Protein AF-A0A258BW15-F1 (afdb_monomer_lite)

Structure (mmCIF, N/CA/C/O backbone):
data_AF-A0A258BW15-F1
#
_entry.id   AF-A0A258BW15-F1
#
loop_
_atom_site.group_PDB
_atom_site.id
_atom_site.type_symbol
_atom_site.label_atom_id
_atom_site.label_alt_id
_atom_site.label_comp_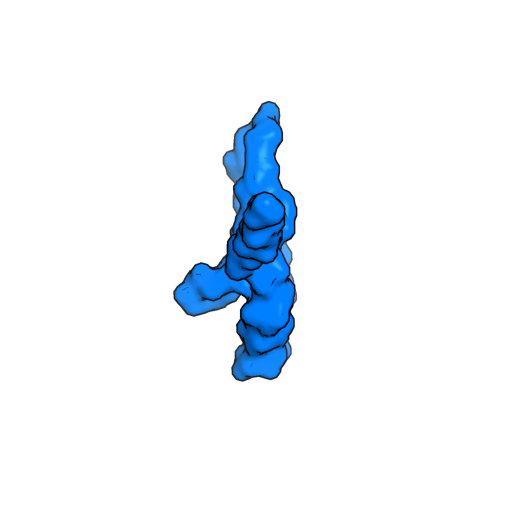id
_atom_site.label_asym_id
_atom_site.label_entity_id
_atom_site.label_seq_id
_atom_site.pdbx_PDB_ins_code
_atom_site.Cartn_x
_atom_site.Cartn_y
_atom_site.Cartn_z
_atom_site.occupancy
_atom_site.B_iso_or_equiv
_atom_site.auth_seq_id
_atom_site.auth_comp_id
_atom_site.auth_asym_id
_atom_site.auth_atom_id
_atom_site.pdbx_PDB_model_num
ATOM 1 N N . MET A 1 1 ? 13.465 4.332 34.599 1.00 36.56 1 MET A N 1
ATOM 2 C CA . MET A 1 1 ? 13.848 4.733 33.231 1.00 36.56 1 MET A CA 1
ATOM 3 C C . MET A 1 1 ? 13.056 3.851 32.289 1.00 36.56 1 MET A C 1
ATOM 5 O O . MET A 1 1 ? 13.299 2.654 32.283 1.00 36.56 1 MET A O 1
ATOM 9 N N . ALA A 1 2 ? 12.026 4.390 31.635 1.00 38.28 2 ALA A N 1
ATOM 10 C CA . ALA A 1 2 ? 11.266 3.624 30.655 1.00 38.28 2 ALA A CA 1
ATOM 11 C C . ALA A 1 2 ? 12.187 3.387 29.457 1.00 38.28 2 ALA A C 1
ATOM 13 O O . ALA A 1 2 ? 12.578 4.340 28.786 1.00 38.28 2 ALA A O 1
ATOM 14 N N . SER A 1 3 ? 12.604 2.142 29.258 1.00 44.47 3 SER A N 1
ATOM 15 C CA . SER A 1 3 ? 13.270 1.720 28.037 1.00 44.47 3 SER A CA 1
ATOM 16 C C . SER A 1 3 ? 12.309 2.015 26.894 1.00 44.47 3 SER A C 1
ATOM 18 O O . SER A 1 3 ? 11.223 1.438 26.841 1.00 44.47 3 SER A O 1
ATOM 20 N N . THR A 1 4 ? 12.663 2.959 26.029 1.00 45.31 4 THR A N 1
ATOM 21 C CA . THR A 1 4 ? 11.934 3.202 24.789 1.00 45.31 4 THR A CA 1
ATOM 22 C C . THR A 1 4 ? 12.180 2.003 23.878 1.00 45.31 4 THR A C 1
ATOM 24 O O . THR A 1 4 ? 13.077 2.021 23.041 1.00 45.31 4 THR A O 1
ATOM 27 N N . ASP A 1 5 ? 11.415 0.936 24.080 1.00 53.00 5 ASP A N 1
ATOM 28 C CA . ASP A 1 5 ? 11.226 -0.111 23.085 1.00 53.00 5 ASP A CA 1
ATOM 29 C C . ASP A 1 5 ? 10.394 0.527 21.967 1.00 53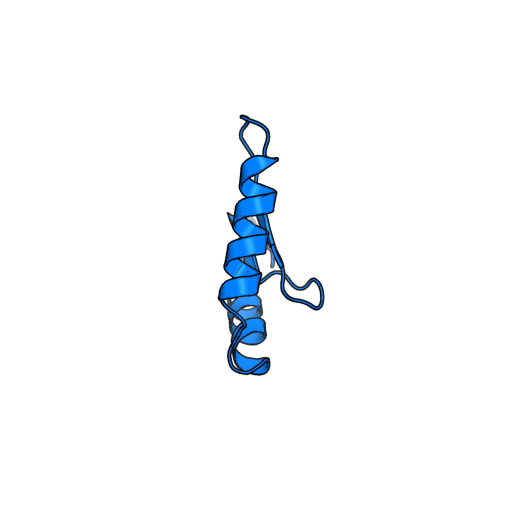.00 5 ASP A C 1
ATOM 31 O O . ASP A 1 5 ? 9.165 0.523 22.006 1.00 53.00 5 ASP A O 1
ATOM 35 N N . LEU A 1 6 ? 11.063 1.244 21.054 1.00 52.47 6 LEU A N 1
ATOM 36 C CA . LEU A 1 6 ? 10.456 1.682 19.800 1.00 52.47 6 LEU A CA 1
ATOM 37 C C . LEU A 1 6 ? 10.041 0.390 19.099 1.00 52.47 6 LEU A C 1
ATOM 39 O O . LEU A 1 6 ? 10.922 -0.350 18.659 1.00 52.47 6 LEU A O 1
ATOM 43 N N . PRO A 1 7 ? 8.741 0.065 19.021 1.00 50.88 7 PRO A N 1
ATOM 44 C CA . PRO A 1 7 ? 8.355 -1.200 18.439 1.00 50.88 7 PRO A CA 1
ATOM 45 C C . PRO A 1 7 ? 8.817 -1.193 16.980 1.00 50.88 7 PRO A C 1
ATOM 47 O O . PRO A 1 7 ? 8.639 -0.188 16.287 1.00 50.88 7 PRO A O 1
ATOM 50 N N . ASP A 1 8 ? 9.296 -2.337 16.486 1.00 56.72 8 ASP A N 1
ATOM 51 C CA . ASP A 1 8 ? 9.556 -2.683 15.066 1.00 56.72 8 ASP A CA 1
ATOM 52 C C . ASP A 1 8 ? 8.373 -2.348 14.108 1.00 56.72 8 ASP A C 1
ATOM 54 O O . ASP A 1 8 ? 8.409 -2.581 12.905 1.00 56.72 8 ASP A O 1
ATOM 58 N N . ARG A 1 9 ? 7.292 -1.768 14.641 1.00 50.09 9 ARG A N 1
ATOM 59 C CA . ARG A 1 9 ? 6.112 -1.199 13.992 1.00 50.09 9 ARG A CA 1
ATOM 60 C C . ARG A 1 9 ? 6.418 -0.130 12.935 1.00 50.09 9 ARG A C 1
ATOM 62 O O . ARG A 1 9 ? 5.629 -0.015 12.004 1.00 50.09 9 ARG A O 1
ATOM 69 N N . PHE A 1 10 ? 7.492 0.650 13.077 1.00 57.03 10 PHE A N 1
ATOM 70 C CA . PHE A 1 10 ? 7.875 1.711 12.125 1.00 57.03 10 PHE A CA 1
ATOM 71 C C . PHE A 1 10 ? 9.173 1.372 11.375 1.00 57.03 10 PHE A C 1
ATOM 73 O O . PHE A 1 10 ? 10.061 2.205 11.227 1.00 57.03 10 PHE A O 1
ATOM 80 N N . ASN A 1 11 ? 9.310 0.123 10.928 1.00 60.81 11 ASN A N 1
ATOM 81 C CA . ASN A 1 11 ? 10.482 -0.327 10.182 1.00 60.81 11 ASN A CA 1
ATOM 82 C C . ASN A 1 11 ? 10.349 -0.017 8.674 1.00 60.81 11 ASN A C 1
ATOM 84 O O . ASN A 1 11 ? 10.022 -0.893 7.872 1.00 60.81 11 ASN A O 1
ATOM 88 N N . GLU A 1 12 ? 10.587 1.245 8.298 1.00 59.62 12 GLU A N 1
ATOM 89 C CA . GLU A 1 12 ? 10.608 1.719 6.899 1.00 59.62 12 GLU A CA 1
ATOM 90 C C . GLU A 1 12 ? 11.643 0.988 6.020 1.00 59.62 12 GLU A C 1
ATOM 92 O O . GLU A 1 12 ? 11.466 0.889 4.805 1.00 59.62 12 GLU A O 1
ATOM 97 N N . GLU A 1 13 ? 12.699 0.419 6.608 1.00 61.72 13 GLU A N 1
ATOM 98 C CA . GLU A 1 13 ? 13.759 -0.268 5.860 1.00 61.72 13 GLU A CA 1
ATOM 99 C C . GLU A 1 13 ? 13.242 -1.527 5.144 1.00 61.72 13 GLU A C 1
ATOM 101 O O . GLU A 1 13 ? 13.644 -1.811 4.010 1.00 61.72 13 GLU A O 1
ATOM 106 N N . LYS A 1 14 ? 12.291 -2.249 5.757 1.00 61.56 14 LYS A N 1
ATOM 107 C CA . LYS A 1 14 ? 11.652 -3.433 5.150 1.00 61.56 14 LYS A CA 1
ATOM 108 C C . LYS A 1 14 ? 10.863 -3.065 3.890 1.00 61.56 14 LYS A C 1
ATOM 110 O O . LYS A 1 14 ? 10.985 -3.745 2.874 1.00 61.56 14 LYS A O 1
ATOM 115 N N . SER A 1 15 ? 10.122 -1.958 3.925 1.00 60.53 15 SER A N 1
ATOM 116 C CA . SER A 1 15 ? 9.354 -1.456 2.779 1.00 60.53 15 SER A CA 1
ATOM 117 C C . SER A 1 15 ? 10.244 -1.135 1.576 1.00 60.53 15 SER A C 1
ATOM 119 O O . SER A 1 15 ? 9.916 -1.482 0.440 1.00 60.53 15 SER A O 1
ATOM 121 N N . VAL A 1 16 ? 11.402 -0.509 1.816 1.00 61.81 16 VAL A N 1
ATOM 122 C CA . VAL A 1 16 ? 12.362 -0.147 0.759 1.00 61.81 16 VAL A CA 1
ATOM 123 C C . VAL A 1 16 ? 13.001 -1.389 0.130 1.00 61.81 16 VAL A C 1
ATOM 125 O O . VAL A 1 16 ? 13.209 -1.430 -1.087 1.00 61.81 16 VAL A O 1
ATOM 128 N N . PHE A 1 17 ? 13.286 -2.420 0.931 1.00 61.56 17 PHE A N 1
ATOM 129 C CA . PHE A 1 17 ? 13.846 -3.681 0.443 1.00 61.56 17 PHE A CA 1
ATOM 130 C C . PHE A 1 17 ? 12.881 -4.420 -0.496 1.00 61.56 17 PHE A C 1
ATOM 132 O O . PHE A 1 17 ? 13.286 -4.871 -1.571 1.00 61.56 17 PHE A O 1
ATOM 139 N N . THR A 1 18 ? 11.597 -4.475 -0.132 1.00 62.72 18 THR A N 1
ATOM 140 C CA . THR A 1 18 ? 10.540 -5.125 -0.919 1.00 62.72 18 THR A CA 1
ATOM 141 C C . THR A 1 18 ? 10.419 -4.541 -2.329 1.00 62.72 18 THR A C 1
ATOM 143 O O . THR A 1 18 ? 10.300 -5.292 -3.295 1.00 62.72 18 THR A O 1
ATOM 146 N N . VAL A 1 19 ? 10.531 -3.217 -2.476 1.00 65.69 19 VAL A N 1
ATOM 147 C CA . VAL A 1 19 ? 10.441 -2.545 -3.784 1.00 65.69 19 VAL A CA 1
ATOM 148 C C . VAL A 1 19 ? 11.717 -2.726 -4.617 1.00 65.69 19 VAL A C 1
ATOM 150 O O . VAL A 1 19 ? 11.639 -2.896 -5.832 1.00 65.69 19 VAL A O 1
ATOM 153 N N . ARG A 1 20 ? 12.906 -2.724 -3.997 1.00 63.94 20 ARG A N 1
ATOM 154 C CA . ARG A 1 20 ? 14.185 -2.835 -4.729 1.00 63.94 20 ARG A CA 1
ATOM 155 C C . ARG A 1 20 ? 14.445 -4.216 -5.339 1.00 63.94 20 ARG A C 1
ATOM 157 O O . ARG A 1 20 ? 15.170 -4.296 -6.326 1.00 63.94 20 ARG A O 1
ATOM 164 N N . GLY A 1 21 ? 13.898 -5.289 -4.766 1.00 60.31 21 GLY A N 1
ATOM 165 C CA . GLY A 1 21 ? 14.204 -6.668 -5.173 1.00 60.31 21 GLY A CA 1
ATOM 166 C C . GLY A 1 21 ? 13.380 -7.232 -6.340 1.00 60.31 21 GLY A C 1
ATOM 167 O O . GLY A 1 21 ? 13.715 -8.306 -6.831 1.00 60.31 21 GLY A O 1
ATOM 168 N N . ALA A 1 22 ? 12.312 -6.551 -6.775 1.00 64.75 22 ALA A N 1
ATOM 169 C CA . ALA A 1 22 ? 11.259 -7.150 -7.609 1.00 64.75 22 ALA A CA 1
ATOM 170 C C . ALA A 1 22 ? 11.277 -6.762 -9.105 1.00 64.75 22 ALA A C 1
ATOM 172 O O . ALA A 1 22 ? 10.440 -7.238 -9.868 1.00 64.75 22 ALA A O 1
ATOM 173 N N . GLY A 1 23 ? 12.222 -5.929 -9.553 1.00 73.62 23 GLY A N 1
ATOM 174 C CA . GLY A 1 23 ? 12.202 -5.369 -10.912 1.00 73.62 23 GLY A CA 1
ATOM 175 C C . GLY A 1 23 ? 11.236 -4.185 -11.046 1.00 73.62 23 GLY A C 1
ATOM 176 O O . GLY A 1 23 ? 10.815 -3.604 -10.047 1.00 73.62 23 GLY A O 1
ATOM 177 N N . MET A 1 24 ? 10.923 -3.772 -12.280 1.00 79.00 24 MET A N 1
ATOM 178 C CA . MET A 1 24 ? 10.040 -2.621 -12.509 1.00 79.00 24 MET A CA 1
ATOM 179 C C . MET A 1 24 ? 8.582 -3.005 -12.192 1.00 79.00 24 MET A C 1
ATOM 181 O O . MET A 1 24 ? 8.084 -3.962 -12.786 1.00 79.00 24 MET A O 1
ATOM 185 N N . PRO A 1 25 ? 7.896 -2.303 -11.271 1.00 79.56 25 PRO A N 1
ATOM 186 C CA . PRO A 1 25 ? 6.534 -2.650 -10.883 1.00 79.56 25 PRO A CA 1
ATOM 187 C C . PRO A 1 25 ? 5.530 -2.328 -11.994 1.00 79.56 25 PRO A C 1
ATOM 189 O O . PRO A 1 25 ? 5.672 -1.336 -12.712 1.00 79.56 25 PRO A O 1
ATOM 192 N N . ASP A 1 26 ? 4.475 -3.136 -12.084 1.00 88.06 26 ASP A N 1
ATOM 193 C CA . ASP A 1 26 ? 3.316 -2.838 -12.923 1.00 88.06 26 ASP A CA 1
ATOM 194 C C . ASP A 1 26 ? 2.457 -1.746 -12.265 1.00 88.06 26 ASP A C 1
ATOM 196 O O . ASP A 1 26 ? 1.703 -1.976 -11.312 1.00 88.06 26 ASP A O 1
ATOM 200 N N . ILE A 1 27 ? 2.601 -0.528 -12.783 1.00 88.50 27 ILE A N 1
ATOM 201 C CA . ILE A 1 27 ? 1.916 0.658 -12.272 1.00 88.50 27 ILE A CA 1
ATOM 202 C C . ILE A 1 27 ? 0.418 0.627 -12.582 1.00 88.50 27 ILE A C 1
ATOM 204 O O . ILE A 1 27 ? -0.377 1.079 -11.756 1.00 88.50 27 ILE A O 1
ATOM 208 N N . GLU A 1 28 ? 0.011 0.097 -13.736 1.00 93.44 28 GLU A N 1
ATOM 209 C CA . GLU A 1 28 ? -1.402 0.068 -14.126 1.00 93.44 28 GLU A CA 1
ATOM 210 C C . GLU A 1 28 ? -2.193 -0.844 -13.188 1.00 93.44 28 GLU A C 1
ATOM 212 O O . GLU A 1 28 ? -3.230 -0.436 -12.651 1.00 93.44 28 GLU A O 1
ATOM 217 N N . THR A 1 29 ? -1.641 -2.025 -12.896 1.00 91.06 29 THR A N 1
ATOM 218 C CA . THR A 1 29 ? -2.203 -2.958 -11.913 1.00 91.06 29 THR A CA 1
ATOM 219 C C . THR A 1 29 ? -2.277 -2.328 -10.519 1.00 91.06 29 THR A C 1
ATOM 221 O O . THR A 1 29 ? -3.315 -2.409 -9.853 1.00 91.06 29 THR A O 1
ATOM 224 N N . GLY A 1 30 ? -1.221 -1.633 -10.082 1.00 90.19 30 GLY A N 1
ATOM 225 C CA . GLY A 1 30 ? -1.206 -0.943 -8.789 1.00 90.19 30 GLY A CA 1
ATOM 226 C C . GLY A 1 30 ? -2.281 0.147 -8.675 1.00 90.19 30 GLY A C 1
ATOM 227 O O . GLY A 1 30 ? -3.005 0.220 -7.679 1.00 90.19 30 GLY A O 1
ATOM 228 N N . VAL A 1 31 ? -2.444 0.970 -9.715 1.00 94.19 31 VAL A N 1
ATOM 229 C CA . VAL A 1 31 ? -3.467 2.027 -9.756 1.00 94.19 31 VAL A CA 1
ATOM 230 C C . VAL A 1 31 ? -4.878 1.436 -9.737 1.00 94.19 31 VAL A C 1
ATOM 232 O O . VAL A 1 31 ? -5.749 1.968 -9.042 1.00 94.19 31 VAL A O 1
ATOM 235 N N . ALA A 1 32 ? -5.118 0.345 -10.469 1.00 96.06 32 ALA A N 1
ATOM 236 C CA . ALA A 1 32 ? -6.405 -0.344 -10.463 1.00 96.06 32 ALA A CA 1
ATOM 237 C C . ALA A 1 32 ? -6.757 -0.858 -9.057 1.00 96.06 32 ALA A C 1
ATOM 239 O O . ALA A 1 32 ? -7.848 -0.573 -8.562 1.00 96.06 32 ALA A O 1
ATOM 240 N N . ALA A 1 33 ? -5.811 -1.511 -8.372 1.00 93.06 33 ALA A N 1
ATOM 241 C CA . ALA A 1 33 ? -6.009 -2.013 -7.012 1.00 93.06 33 ALA A CA 1
ATOM 242 C C . ALA A 1 33 ? -6.373 -0.895 -6.016 1.00 93.06 33 ALA A C 1
ATOM 244 O O . ALA A 1 33 ? -7.330 -1.029 -5.250 1.00 93.06 33 ALA A O 1
ATOM 245 N N . ILE A 1 34 ? -5.662 0.239 -6.057 1.00 93.75 34 ILE A N 1
ATOM 246 C CA . ILE A 1 34 ? -5.945 1.391 -5.185 1.00 93.75 34 I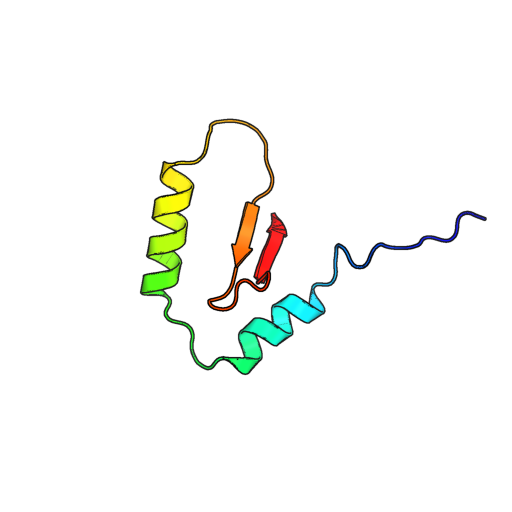LE A CA 1
ATOM 247 C C . ILE A 1 34 ? -7.351 1.941 -5.446 1.00 93.75 34 ILE A C 1
ATOM 249 O O . ILE A 1 34 ? -8.087 2.222 -4.500 1.00 93.75 34 ILE A O 1
ATOM 253 N N . ARG A 1 35 ? -7.739 2.095 -6.719 1.00 96.88 35 ARG A N 1
ATOM 254 C CA . ARG A 1 35 ? -9.057 2.629 -7.095 1.00 96.88 35 ARG A CA 1
ATOM 25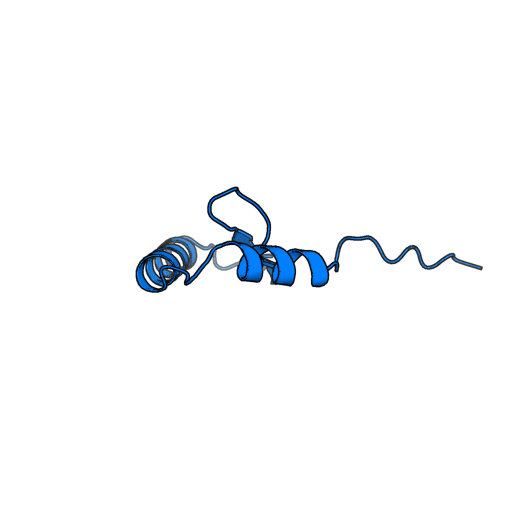5 C C . ARG A 1 35 ? -10.196 1.734 -6.621 1.00 96.88 35 ARG A C 1
ATOM 257 O O . ARG A 1 35 ? -11.186 2.260 -6.115 1.00 96.88 35 ARG A O 1
ATOM 264 N N . GLU A 1 36 ? -10.055 0.421 -6.761 1.00 96.25 36 GLU A N 1
ATOM 265 C CA . GLU A 1 36 ? -11.066 -0.539 -6.309 1.00 96.25 36 GLU A CA 1
ATOM 266 C C . GLU A 1 36 ? -11.241 -0.498 -4.789 1.00 96.25 36 GLU A C 1
ATOM 268 O O . GLU A 1 36 ? -12.362 -0.357 -4.298 1.00 96.25 36 GLU A O 1
ATOM 273 N N . VAL A 1 37 ? -10.140 -0.506 -4.029 1.00 94.69 37 VAL A N 1
ATOM 274 C CA . VAL A 1 37 ? -10.211 -0.403 -2.564 1.00 94.69 37 VAL A CA 1
ATOM 275 C C . VAL A 1 37 ? -10.818 0.933 -2.144 1.00 94.69 37 VAL A C 1
ATOM 277 O O . VAL A 1 37 ? -11.754 0.946 -1.348 1.00 94.69 37 VAL A O 1
ATOM 280 N N . ALA A 1 38 ? -10.345 2.052 -2.704 1.00 94.19 38 ALA A N 1
ATOM 281 C CA . ALA A 1 38 ? -10.814 3.391 -2.348 1.00 94.19 38 ALA A CA 1
ATOM 282 C C . ALA A 1 38 ? -12.331 3.563 -2.529 1.00 94.19 38 ALA A C 1
ATOM 284 O O . ALA A 1 38 ? -12.970 4.238 -1.722 1.00 94.19 38 ALA A O 1
ATOM 285 N N . ARG A 1 39 ? -12.921 2.925 -3.549 1.00 96.50 39 ARG A N 1
ATOM 286 C CA . ARG A 1 39 ? -14.375 2.933 -3.787 1.00 96.50 39 ARG A CA 1
ATOM 287 C C . ARG A 1 39 ? -15.167 2.190 -2.713 1.00 96.50 39 ARG A C 1
ATOM 289 O O . ARG A 1 39 ? -16.293 2.580 -2.423 1.00 96.50 39 ARG A O 1
ATOM 296 N N . ALA A 1 40 ? -14.594 1.134 -2.142 1.00 95.19 40 ALA A N 1
ATOM 297 C CA . ALA A 1 40 ? -15.240 0.293 -1.137 1.00 95.19 40 ALA A CA 1
ATOM 298 C C . ALA A 1 40 ? -15.027 0.786 0.308 1.00 95.19 40 ALA A C 1
ATOM 300 O O . ALA A 1 40 ? -15.610 0.224 1.240 1.00 95.19 40 ALA A O 1
ATOM 301 N N . LEU A 1 41 ? -14.191 1.810 0.527 1.00 94.88 41 LEU A N 1
ATOM 302 C CA . LEU A 1 41 ? -13.860 2.266 1.874 1.00 94.88 41 LEU A CA 1
ATOM 303 C C . LEU A 1 41 ? -15.057 2.930 2.580 1.00 94.88 41 LEU A C 1
ATOM 305 O O . LEU A 1 41 ? -15.733 3.792 2.012 1.00 94.88 41 LEU A O 1
ATOM 309 N N . PRO A 1 42 ? -15.301 2.598 3.862 1.00 95.75 42 PRO A N 1
ATOM 310 C CA . PRO A 1 42 ? -16.316 3.270 4.657 1.00 95.75 42 PRO A CA 1
ATOM 311 C C . PRO A 1 42 ? -15.871 4.693 5.018 1.00 95.75 42 PRO A C 1
ATOM 313 O O . PRO A 1 42 ? -14.695 4.952 5.266 1.00 95.75 42 PRO A O 1
ATOM 316 N N . ARG A 1 43 ? -16.830 5.618 5.145 1.00 96.19 43 ARG A N 1
ATOM 317 C CA . ARG A 1 43 ? -16.587 7.015 5.556 1.00 96.19 43 ARG A CA 1
ATOM 318 C C . ARG A 1 43 ? -16.344 7.136 7.066 1.00 96.19 43 ARG A C 1
ATOM 320 O O . ARG A 1 43 ? -17.122 7.764 7.779 1.00 96.19 43 ARG A O 1
ATOM 327 N N . ARG A 1 44 ? -15.284 6.502 7.561 1.00 95.38 44 ARG A N 1
ATOM 328 C CA . ARG A 1 44 ? -14.848 6.541 8.964 1.00 95.38 44 ARG A CA 1
ATOM 329 C C . ARG A 1 44 ? -13.320 6.531 9.049 1.00 95.38 44 ARG A C 1
ATOM 331 O O . ARG A 1 44 ? -12.687 6.002 8.137 1.00 95.38 44 ARG A O 1
ATOM 338 N N . PRO A 1 45 ? -12.726 7.053 10.133 1.00 96.06 45 PRO A N 1
ATOM 339 C CA . PRO A 1 45 ? -11.287 6.958 10.348 1.00 96.06 45 PRO A CA 1
ATOM 340 C C . PRO A 1 45 ? -10.804 5.502 10.355 1.00 96.06 45 PRO A C 1
ATOM 342 O O . PRO A 1 45 ? -11.509 4.595 10.813 1.00 96.06 45 PRO A O 1
ATOM 345 N N . GLY A 1 46 ? -9.589 5.288 9.862 1.00 93.62 46 GLY A N 1
ATOM 346 C CA . GLY A 1 46 ? -8.959 3.978 9.780 1.00 93.62 46 GLY A CA 1
ATOM 347 C C . GLY A 1 46 ? -7.505 4.088 9.338 1.00 93.62 46 GLY A C 1
ATOM 348 O O . GLY A 1 46 ? -7.023 5.183 9.069 1.00 93.62 46 GLY A O 1
ATOM 349 N N . VAL A 1 47 ? -6.839 2.939 9.280 1.00 93.56 47 VAL A N 1
ATOM 350 C CA . VAL A 1 47 ? -5.466 2.782 8.786 1.00 93.56 47 VAL A CA 1
ATOM 351 C C . VAL A 1 47 ? -5.518 1.860 7.576 1.00 93.56 47 VAL A C 1
ATOM 353 O O . VAL A 1 47 ? -6.227 0.847 7.615 1.00 93.56 47 VAL A O 1
ATOM 356 N N . TYR A 1 48 ? -4.773 2.175 6.522 1.00 91.88 48 TYR A N 1
ATOM 357 C CA . TYR A 1 48 ? -4.632 1.317 5.350 1.00 91.88 48 TYR A CA 1
ATOM 358 C C . TYR A 1 48 ? -3.227 0.728 5.257 1.00 91.88 48 TYR A C 1
ATOM 360 O O . TYR A 1 48 ? -2.260 1.243 5.814 1.00 91.88 48 TYR A O 1
ATOM 368 N N . ARG A 1 49 ? -3.129 -0.402 4.555 1.00 91.75 49 ARG A N 1
ATOM 369 C CA . ARG A 1 49 ? -1.864 -1.066 4.245 1.00 91.75 49 ARG A CA 1
ATOM 370 C C . ARG A 1 49 ? -1.811 -1.321 2.754 1.00 91.75 49 ARG A C 1
ATOM 372 O O . ARG A 1 49 ? -2.740 -1.912 2.208 1.00 91.75 49 ARG A O 1
ATOM 379 N N . MET A 1 50 ? -0.732 -0.890 2.119 1.00 89.44 50 MET A N 1
ATOM 380 C CA . MET A 1 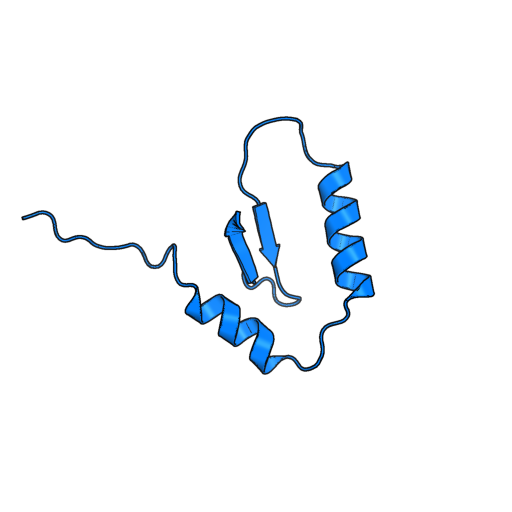50 ? -0.404 -1.312 0.765 1.00 89.44 50 MET A CA 1
ATOM 381 C C . MET A 1 50 ? 0.472 -2.556 0.859 1.00 89.44 50 MET A C 1
ATOM 383 O O . MET A 1 50 ? 1.433 -2.558 1.629 1.00 89.44 50 MET A O 1
ATOM 387 N N . LEU A 1 51 ? 0.121 -3.599 0.113 1.00 88.69 51 LEU A N 1
ATOM 388 C CA . LEU A 1 51 ? 0.811 -4.887 0.130 1.00 88.69 51 LEU A CA 1
ATOM 389 C C . LEU A 1 51 ? 1.442 -5.166 -1.235 1.00 88.69 51 LEU A C 1
ATOM 391 O O . LEU A 1 51 ? 0.909 -4.731 -2.258 1.00 88.69 51 LEU A O 1
ATOM 395 N N . ASP A 1 52 ? 2.556 -5.892 -1.245 1.00 85.81 52 ASP A N 1
ATOM 396 C CA . ASP A 1 52 ? 3.136 -6.449 -2.465 1.00 85.81 52 ASP A CA 1
ATOM 397 C C . ASP A 1 52 ? 2.391 -7.727 -2.904 1.00 85.81 52 ASP A C 1
ATOM 399 O O . ASP A 1 52 ? 1.456 -8.196 -2.247 1.0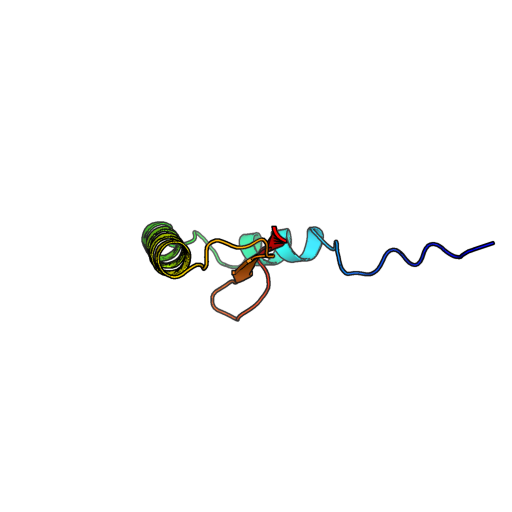0 85.81 52 ASP A O 1
ATOM 403 N N . ALA A 1 53 ? 2.818 -8.322 -4.019 1.00 84.31 53 ALA A N 1
ATOM 404 C CA . ALA A 1 53 ? 2.221 -9.552 -4.543 1.00 84.31 53 ALA A CA 1
ATOM 405 C C . ALA A 1 53 ? 2.397 -10.785 -3.627 1.00 84.31 53 ALA A C 1
ATOM 407 O O . ALA A 1 53 ? 1.689 -11.776 -3.799 1.00 84.31 53 ALA A O 1
ATOM 408 N N . ARG A 1 54 ? 3.332 -10.746 -2.669 1.00 85.88 54 ARG A N 1
ATOM 409 C CA . ARG A 1 54 ? 3.583 -11.799 -1.669 1.00 85.88 54 ARG A CA 1
ATOM 410 C C . ARG A 1 54 ? 2.803 -11.563 -0.372 1.00 85.88 54 ARG A C 1
ATOM 412 O O . ARG A 1 54 ? 2.744 -12.457 0.467 1.00 85.88 54 ARG A O 1
ATOM 419 N N . GLY A 1 55 ? 2.177 -10.395 -0.226 1.00 86.88 55 GLY A N 1
ATOM 420 C CA . GLY A 1 55 ? 1.469 -9.970 0.978 1.00 86.88 55 GLY A CA 1
ATOM 421 C C . GLY A 1 55 ? 2.336 -9.184 1.966 1.00 86.88 55 GLY A C 1
ATOM 422 O O . GLY A 1 55 ? 1.852 -8.856 3.051 1.00 86.88 55 GLY A O 1
ATOM 423 N N . ASP A 1 56 ? 3.580 -8.856 1.607 1.00 86.38 56 ASP A N 1
ATOM 424 C CA . ASP A 1 56 ? 4.471 -8.044 2.432 1.00 86.38 56 ASP A CA 1
ATOM 425 C C . ASP A 1 56 ? 4.022 -6.579 2.420 1.00 86.38 56 ASP A C 1
ATOM 427 O O . ASP A 1 56 ? 3.562 -6.050 1.407 1.00 86.38 56 ASP A O 1
ATOM 431 N N . VAL A 1 57 ? 4.161 -5.894 3.556 1.00 86.62 57 VAL A N 1
ATOM 432 C CA . VAL A 1 57 ? 3.744 -4.492 3.677 1.00 86.62 57 VAL A CA 1
ATOM 433 C C . VAL A 1 57 ? 4.724 -3.579 2.939 1.00 86.62 57 VAL A C 1
ATOM 435 O O . VAL A 1 57 ? 5.911 -3.543 3.250 1.00 86.62 57 VAL A O 1
ATOM 438 N N . LEU A 1 58 ? 4.193 -2.796 1.999 1.00 85.50 58 LEU A N 1
ATOM 439 C CA . LEU A 1 58 ? 4.898 -1.725 1.294 1.00 85.50 58 LEU A CA 1
ATOM 440 C C . LEU A 1 58 ? 4.763 -0.387 2.023 1.00 85.50 58 LEU A C 1
ATOM 442 O O . LEU A 1 58 ? 5.734 0.354 2.140 1.00 85.50 58 LEU A O 1
ATOM 446 N N . TYR A 1 59 ? 3.566 -0.066 2.517 1.00 84.94 59 TYR A N 1
ATOM 447 C CA . TYR A 1 59 ? 3.265 1.232 3.127 1.00 84.94 59 TYR A CA 1
ATOM 448 C C . TYR A 1 59 ? 2.090 1.138 4.109 1.00 84.94 59 TYR A C 1
ATOM 450 O O . TYR A 1 59 ? 1.184 0.322 3.913 1.00 84.94 59 TYR A O 1
ATOM 458 N N . VAL A 1 60 ? 2.085 1.999 5.133 1.00 87.81 60 VAL A N 1
ATOM 459 C CA . VAL A 1 60 ? 1.000 2.151 6.116 1.00 87.81 60 VAL A CA 1
ATOM 460 C C . VAL A 1 60 ? 0.666 3.633 6.284 1.00 87.81 60 VAL A C 1
ATOM 462 O O . VAL A 1 60 ? 1.580 4.433 6.476 1.00 87.81 60 VAL A O 1
ATOM 465 N N . GLY A 1 61 ? -0.624 3.987 6.265 1.00 85.38 61 GLY A N 1
ATOM 466 C CA . GLY A 1 61 ? -1.098 5.359 6.493 1.00 85.38 61 GLY A CA 1
ATOM 467 C C . GLY A 1 61 ? -2.554 5.449 6.910 1.00 85.38 61 GLY A C 1
ATOM 468 O O . GLY A 1 61 ? -3.175 4.386 7.143 1.00 85.38 61 GLY A O 1
#

Radius of gyration: 14.95 Å; chains: 1; bounding box: 31×19×47 Å

Sequence (61 aa):
MASTDLPDRFNEEKSVFTVRGAGMPDIETGVAAIREVARALPRRPGVYRMLDARGDVLYVG

Secondary structure (DSSP, 8-state):
-------GGG-HHHHHHHHHTS-S--HHHHHHHHHHHHHH--SS----EEE-TTS-EEEE-

pLDDT: mean 77.88, std 17.78, range [36.56, 96.88]

Foldseek 3Di:
DPDPPVDCVPVLVQLVVVVVPPPDDDVVVVVVVVVVVVVVDDPDDDKDFDADPVRHTNDID